Protein AF-A0A917NFP0-F1 (afdb_monomer)

Structure (mmCIF, N/CA/C/O backbone):
data_AF-A0A917NFP0-F1
#
_entry.id   AF-A0A917NFP0-F1
#
loop_
_atom_site.group_PDB
_atom_site.id
_atom_site.type_symbol
_atom_site.label_atom_id
_atom_site.label_alt_id
_atom_site.label_comp_id
_atom_site.label_asym_id
_atom_site.label_entity_id
_atom_site.label_seq_id
_atom_site.pdbx_PDB_ins_code
_atom_site.Cartn_x
_atom_site.Cartn_y
_atom_site.Cartn_z
_atom_site.occupancy
_atom_site.B_iso_or_equiv
_atom_site.auth_seq_id
_atom_site.auth_comp_id
_atom_site.auth_asym_id
_atom_site.auth_atom_id
_atom_site.pdbx_PDB_model_num
ATOM 1 N N . MET A 1 1 ? -34.043 -13.177 21.323 1.00 38.38 1 MET A N 1
ATOM 2 C CA . MET A 1 1 ? -32.629 -13.498 21.046 1.00 38.38 1 MET A CA 1
ATOM 3 C C . MET A 1 1 ? -32.520 -13.755 19.556 1.00 38.38 1 MET A C 1
ATOM 5 O O . MET A 1 1 ? -32.873 -14.834 19.113 1.00 38.38 1 MET A O 1
ATOM 9 N N . GLY A 1 2 ? -32.194 -12.721 18.782 1.00 35.72 2 GLY A N 1
ATOM 10 C CA . GLY A 1 2 ? -31.911 -12.864 17.357 1.00 35.72 2 GLY A CA 1
ATOM 11 C C . GLY A 1 2 ? -30.404 -12.936 17.205 1.00 35.72 2 GLY A C 1
ATOM 12 O O . GLY A 1 2 ? -29.723 -11.944 17.460 1.00 35.72 2 GLY A O 1
ATOM 13 N N . GLU A 1 3 ? -29.888 -14.116 16.886 1.00 38.06 3 GLU A N 1
ATOM 14 C CA . GLU A 1 3 ? -28.502 -14.288 16.479 1.00 38.06 3 GLU A CA 1
ATOM 15 C C . GLU A 1 3 ? -28.293 -13.490 15.190 1.00 38.06 3 GLU A C 1
ATOM 17 O O . GLU A 1 3 ? -28.762 -13.871 14.120 1.00 38.06 3 GLU A O 1
ATOM 22 N N . TYR A 1 4 ? -27.605 -12.352 15.287 1.00 43.69 4 TYR A N 1
ATOM 23 C CA . TYR A 1 4 ? -27.038 -11.692 14.119 1.00 43.69 4 TYR A CA 1
ATOM 24 C C . TYR A 1 4 ? -25.833 -12.515 13.675 1.00 43.69 4 TYR A C 1
ATOM 26 O O . TYR A 1 4 ? -24.685 -12.206 13.987 1.00 43.69 4 TYR A O 1
ATOM 34 N N . THR A 1 5 ? -26.101 -13.602 12.962 1.00 43.53 5 THR A N 1
ATOM 35 C CA . THR A 1 5 ? -25.119 -14.253 12.108 1.00 43.53 5 THR A CA 1
ATOM 36 C C . THR A 1 5 ? -24.799 -13.294 10.962 1.00 43.53 5 THR A C 1
ATOM 38 O O . THR A 1 5 ? -25.332 -13.397 9.861 1.00 43.53 5 THR A O 1
ATOM 41 N N . THR A 1 6 ? -23.898 -12.333 11.190 1.00 46.47 6 THR A N 1
ATOM 42 C CA . THR A 1 6 ? -23.227 -11.620 10.095 1.00 46.47 6 THR A CA 1
ATOM 43 C C . THR A 1 6 ? -22.215 -12.558 9.432 1.00 46.47 6 THR A C 1
ATOM 45 O O . THR A 1 6 ? -21.010 -12.343 9.428 1.00 46.47 6 THR A O 1
ATOM 48 N N . GLN A 1 7 ? -22.721 -13.623 8.807 1.00 45.97 7 GLN A N 1
ATOM 49 C CA . GLN A 1 7 ? -22.077 -14.249 7.655 1.00 45.97 7 GLN A CA 1
ATOM 50 C C . GLN A 1 7 ? -22.446 -13.453 6.389 1.00 45.97 7 GLN A C 1
ATOM 52 O O . GLN A 1 7 ? -22.956 -13.996 5.413 1.00 45.97 7 GLN A O 1
ATOM 57 N N . GLN A 1 8 ? -22.213 -12.138 6.388 1.00 44.75 8 GLN A N 1
ATOM 58 C CA . GLN A 1 8 ? -22.511 -11.286 5.237 1.00 44.75 8 GLN A CA 1
ATOM 59 C C . GLN A 1 8 ? -21.255 -10.609 4.703 1.00 44.75 8 GLN A C 1
ATOM 61 O O . GLN A 1 8 ? -20.905 -9.489 5.045 1.00 44.75 8 GLN A O 1
ATOM 66 N N . GLY A 1 9 ? -20.648 -11.304 3.743 1.00 46.56 9 GLY A N 1
ATOM 67 C CA . GLY A 1 9 ? -20.157 -10.636 2.548 1.00 46.56 9 GLY A CA 1
ATOM 68 C C . GLY A 1 9 ? -18.761 -10.043 2.650 1.00 46.56 9 GLY A C 1
ATOM 69 O O . GLY A 1 9 ? -18.567 -8.833 2.636 1.00 46.56 9 GLY A O 1
ATOM 70 N N . ILE A 1 10 ? -17.778 -10.923 2.485 1.00 49.94 10 ILE A N 1
ATOM 71 C CA . ILE A 1 10 ? -16.386 -10.659 2.065 1.00 49.94 10 ILE A CA 1
ATOM 72 C C . ILE A 1 10 ? -16.311 -9.813 0.754 1.00 49.94 10 ILE A C 1
ATOM 74 O O . ILE A 1 10 ? -15.237 -9.408 0.319 1.00 49.94 10 ILE A O 1
ATOM 78 N N . TRP A 1 11 ? -17.453 -9.529 0.119 1.00 50.62 11 TRP A N 1
ATOM 79 C CA . TRP A 1 11 ? -17.630 -9.048 -1.251 1.00 50.62 11 TRP A CA 1
ATOM 80 C C . TRP A 1 11 ? -18.567 -7.834 -1.358 1.00 50.62 11 TRP A C 1
ATOM 82 O O . TRP A 1 11 ? -19.303 -7.683 -2.329 1.00 50.62 11 TRP A O 1
ATOM 92 N N . ASN A 1 12 ? -18.544 -6.914 -0.393 1.00 58.88 12 ASN A N 1
A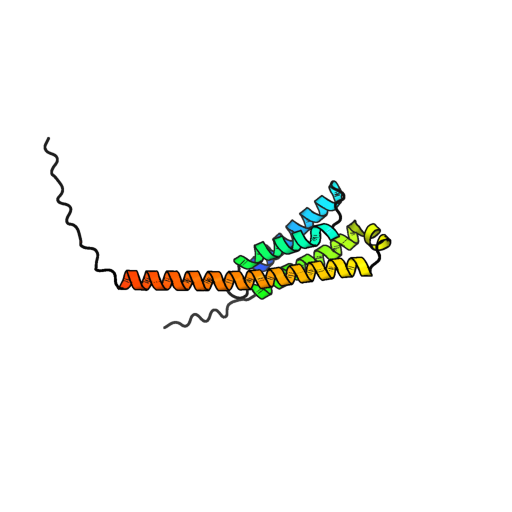TOM 93 C CA . ASN A 1 12 ? -19.133 -5.598 -0.642 1.00 58.88 12 ASN A CA 1
ATOM 94 C C . ASN A 1 12 ? -18.274 -4.877 -1.693 1.00 58.88 12 ASN A C 1
ATOM 96 O O . ASN A 1 12 ? -17.195 -4.368 -1.387 1.00 58.88 12 ASN A O 1
ATOM 100 N N . GLY A 1 13 ? -18.743 -4.846 -2.948 1.00 61.78 13 GLY A N 1
ATOM 101 C CA . GLY A 1 13 ? -18.018 -4.288 -4.100 1.00 61.78 13 GLY A CA 1
ATOM 102 C C . GLY A 1 13 ? -17.549 -2.841 -3.909 1.00 61.78 13 GLY A C 1
ATOM 103 O O . GLY A 1 13 ? -16.626 -2.389 -4.579 1.00 61.78 13 GLY A O 1
ATOM 104 N N . TRP A 1 14 ? -18.122 -2.121 -2.945 1.00 69.75 14 TRP A N 1
ATOM 105 C CA . TRP A 1 14 ? -17.668 -0.794 -2.545 1.00 69.75 14 TRP A CA 1
ATOM 106 C C . TRP A 1 14 ? -16.242 -0.771 -1.965 1.00 69.75 14 TRP A C 1
ATOM 108 O O . TRP A 1 14 ? -15.482 0.147 -2.266 1.00 69.75 14 TRP A O 1
ATOM 118 N N . TYR A 1 15 ? -15.828 -1.798 -1.214 1.00 71.69 15 TYR A N 1
ATOM 119 C CA . TYR A 1 15 ? -14.461 -1.882 -0.683 1.00 71.69 15 TYR A CA 1
ATOM 120 C C . TYR A 1 15 ? -13.437 -2.150 -1.779 1.00 71.69 15 TYR A C 1
ATOM 122 O O . TYR A 1 15 ? -12.391 -1.510 -1.807 1.00 71.69 15 TYR A O 1
ATOM 130 N N . TRP A 1 16 ? -13.760 -3.049 -2.708 1.00 72.62 16 TRP A N 1
ATOM 131 C CA . TRP A 1 16 ? -12.923 -3.320 -3.874 1.00 72.62 16 TRP A CA 1
ATOM 132 C C . TRP A 1 16 ? -12.816 -2.102 -4.785 1.00 72.62 16 TRP A C 1
ATOM 134 O O . TRP A 1 16 ? -11.732 -1.810 -5.272 1.00 72.62 16 TRP A O 1
ATOM 144 N N . ARG A 1 17 ? -13.900 -1.331 -4.938 1.00 80.25 17 ARG A N 1
ATOM 145 C CA . ARG A 1 17 ? -13.871 -0.034 -5.627 1.00 80.25 17 ARG A CA 1
ATOM 146 C C . ARG A 1 17 ? -12.951 0.960 -4.928 1.00 80.25 17 ARG A C 1
ATOM 148 O O . ARG A 1 17 ? -12.147 1.590 -5.599 1.00 80.25 17 ARG A O 1
ATOM 155 N N . PHE A 1 18 ? -13.030 1.089 -3.602 1.00 79.75 18 PHE A N 1
ATOM 156 C CA . PHE A 1 18 ? -12.135 1.976 -2.854 1.00 79.75 18 PHE A CA 1
ATOM 157 C C . PHE A 1 18 ? -10.670 1.544 -2.969 1.00 79.75 18 PHE A C 1
ATOM 159 O O . PHE A 1 18 ? -9.811 2.377 -3.229 1.00 79.75 18 PHE A O 1
ATOM 166 N N . LEU A 1 19 ? -10.387 0.250 -2.812 1.00 81.00 19 LEU A N 1
ATOM 167 C CA . LEU A 1 19 ? -9.039 -0.300 -2.930 1.00 81.00 19 LEU A CA 1
ATOM 168 C C . LEU A 1 19 ? -8.491 -0.120 -4.350 1.00 81.00 19 LEU A C 1
ATOM 170 O O . LEU A 1 19 ? -7.363 0.333 -4.506 1.00 81.00 19 LEU A O 1
ATOM 174 N N . ALA A 1 20 ? -9.304 -0.384 -5.374 1.00 82.94 20 ALA A N 1
ATOM 175 C CA . ALA A 1 20 ? -8.941 -0.146 -6.766 1.00 82.94 20 ALA A CA 1
ATOM 176 C C . ALA A 1 20 ? -8.681 1.341 -7.041 1.00 82.94 20 ALA A C 1
ATOM 178 O O . ALA A 1 20 ? -7.682 1.666 -7.668 1.00 82.94 20 ALA A O 1
ATOM 179 N N . LEU A 1 21 ? -9.526 2.248 -6.536 1.00 86.31 21 LEU A N 1
ATOM 180 C CA . LEU A 1 21 ? -9.320 3.695 -6.661 1.00 86.31 21 LEU A CA 1
ATOM 181 C C . LEU A 1 21 ? -8.052 4.159 -5.946 1.00 86.31 21 LEU A C 1
ATOM 183 O O . LEU A 1 21 ? -7.347 5.015 -6.465 1.00 86.31 21 LEU A O 1
ATOM 187 N N . LEU A 1 22 ? -7.755 3.600 -4.773 1.00 83.62 22 LEU A N 1
ATOM 188 C CA . LEU A 1 22 ? -6.546 3.911 -4.021 1.00 83.62 22 LEU A CA 1
ATOM 189 C C . LEU A 1 22 ? -5.297 3.462 -4.790 1.00 83.62 22 LEU A C 1
ATOM 191 O O . LEU A 1 22 ? -4.394 4.265 -4.995 1.00 83.62 22 LEU A O 1
ATOM 195 N N . VAL A 1 23 ? -5.270 2.206 -5.246 1.00 84.69 23 VAL A N 1
ATOM 196 C CA . VAL A 1 23 ? -4.170 1.662 -6.056 1.00 84.69 23 VAL A CA 1
ATOM 197 C C . VAL A 1 23 ? -4.008 2.474 -7.340 1.00 84.69 23 VAL A C 1
ATOM 199 O O . VAL A 1 23 ? -2.896 2.869 -7.672 1.00 84.69 23 VAL A O 1
ATOM 202 N N . LEU A 1 24 ? -5.111 2.803 -8.019 1.00 87.50 24 LEU A N 1
ATOM 203 C CA . LEU A 1 24 ? -5.096 3.632 -9.221 1.00 87.50 24 LEU A CA 1
ATOM 204 C C . LEU A 1 24 ? -4.550 5.036 -8.937 1.00 87.50 24 LEU A C 1
ATOM 206 O O . LEU A 1 24 ? -3.713 5.520 -9.687 1.00 87.50 24 LEU A O 1
ATOM 210 N N . ALA A 1 25 ? -4.985 5.687 -7.858 1.00 85.81 25 ALA A N 1
ATOM 211 C CA . ALA A 1 25 ? -4.519 7.023 -7.497 1.00 85.81 25 ALA A CA 1
ATOM 212 C C . ALA A 1 25 ? -3.014 7.039 -7.200 1.00 85.81 25 ALA A C 1
ATOM 214 O O . ALA A 1 25 ? -2.304 7.927 -7.672 1.00 85.81 25 ALA A O 1
ATOM 215 N N . VAL A 1 26 ? -2.517 6.043 -6.461 1.00 85.75 26 VAL A N 1
ATOM 216 C CA . VAL A 1 26 ? -1.082 5.903 -6.181 1.00 85.75 26 VAL A CA 1
ATOM 217 C C . VAL A 1 26 ? -0.308 5.616 -7.469 1.00 85.75 26 VAL A C 1
ATOM 219 O O . VAL A 1 26 ? 0.713 6.253 -7.709 1.00 85.75 26 VAL A O 1
ATOM 222 N N . ALA A 1 27 ? -0.817 4.742 -8.339 1.00 85.81 27 ALA A N 1
ATOM 223 C CA . ALA A 1 27 ? -0.197 4.438 -9.627 1.00 85.81 27 ALA A CA 1
ATOM 224 C C . ALA A 1 27 ? -0.130 5.662 -10.553 1.00 85.81 27 ALA A C 1
ATOM 226 O O . ALA A 1 27 ? 0.893 5.899 -11.194 1.00 85.81 27 ALA A O 1
ATOM 227 N N . VAL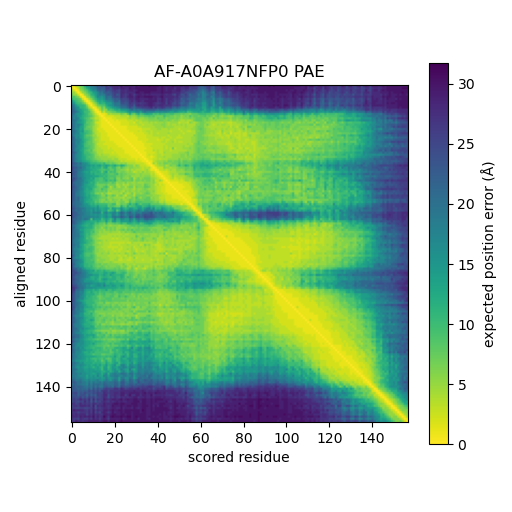 A 1 28 ? -1.190 6.476 -10.598 1.00 86.94 28 VAL A N 1
ATOM 228 C CA . VAL A 1 28 ? -1.208 7.741 -11.348 1.00 86.94 28 VAL A CA 1
ATOM 229 C C . VAL A 1 28 ? -0.178 8.712 -10.778 1.00 86.94 28 VAL A C 1
ATOM 231 O O . VAL A 1 28 ? 0.585 9.296 -11.542 1.00 86.94 28 VAL A O 1
ATOM 234 N N . LEU A 1 29 ? -0.096 8.853 -9.451 1.00 86.75 29 LEU A N 1
ATOM 235 C CA . LEU A 1 29 ? 0.913 9.700 -8.808 1.00 86.75 29 LEU A CA 1
ATOM 236 C C . LEU A 1 29 ? 2.341 9.237 -9.122 1.00 86.75 29 LEU A C 1
ATOM 238 O O . LEU A 1 29 ? 3.180 10.070 -9.455 1.00 86.75 29 LEU A O 1
ATOM 242 N N . GLN A 1 30 ? 2.612 7.930 -9.067 1.00 84.69 30 GLN A N 1
ATOM 243 C CA . GLN A 1 30 ? 3.917 7.372 -9.434 1.00 84.69 30 GLN A CA 1
ATOM 244 C C . GLN A 1 30 ? 4.237 7.594 -10.911 1.00 84.69 30 GLN A C 1
ATOM 246 O O . GLN A 1 30 ? 5.348 7.995 -11.237 1.00 84.69 30 GLN A O 1
ATOM 251 N N . SER A 1 31 ? 3.257 7.408 -11.795 1.00 83.56 31 SER A N 1
ATOM 252 C CA . SER A 1 31 ? 3.426 7.647 -13.232 1.00 83.56 31 SER A CA 1
ATOM 253 C C . SER A 1 31 ? 3.739 9.117 -13.523 1.00 83.56 31 SER A C 1
ATOM 255 O O . SER A 1 31 ? 4.624 9.416 -14.319 1.00 83.56 31 SER A O 1
ATOM 257 N N . LEU A 1 32 ? 3.053 10.048 -12.851 1.00 86.25 32 LEU A N 1
ATOM 258 C CA . LEU A 1 32 ? 3.335 11.481 -12.959 1.00 86.25 32 LEU A CA 1
ATOM 259 C C . LEU A 1 32 ? 4.725 11.822 -12.409 1.00 86.25 32 LEU A C 1
ATOM 261 O O . LEU A 1 32 ? 5.458 12.579 -13.039 1.00 86.25 32 LEU A O 1
ATOM 265 N N . ALA A 1 33 ? 5.115 11.254 -11.267 1.00 84.31 33 ALA A N 1
ATOM 266 C CA . ALA A 1 33 ? 6.447 11.459 -10.706 1.00 84.31 33 ALA A CA 1
ATOM 267 C C . ALA A 1 33 ? 7.548 10.924 -11.639 1.00 84.31 33 ALA A C 1
ATOM 269 O O . ALA A 1 33 ? 8.537 11.617 -11.874 1.00 84.31 33 ALA A O 1
ATOM 270 N N . ALA A 1 34 ? 7.354 9.746 -12.232 1.00 83.38 34 ALA A N 1
ATOM 271 C CA . ALA A 1 34 ? 8.279 9.185 -13.210 1.00 83.38 34 ALA A CA 1
ATOM 272 C C . ALA A 1 34 ? 8.375 10.066 -14.466 1.00 83.38 34 ALA A C 1
ATOM 274 O O . ALA A 1 34 ? 9.472 10.398 -14.904 1.00 83.38 34 ALA A O 1
ATOM 275 N N . ALA A 1 35 ? 7.238 10.509 -15.009 1.00 82.94 35 ALA A N 1
ATOM 276 C CA . ALA A 1 35 ? 7.199 11.289 -16.244 1.00 82.94 35 ALA A CA 1
ATOM 277 C C . ALA A 1 35 ? 7.734 12.725 -16.090 1.00 82.94 35 ALA A C 1
ATOM 279 O O . ALA A 1 35 ? 8.425 13.218 -16.977 1.00 82.94 35 ALA A O 1
ATOM 280 N N . PHE A 1 36 ? 7.411 13.414 -14.991 1.00 85.69 36 PHE A N 1
ATOM 281 C CA . PHE A 1 36 ? 7.750 14.833 -14.818 1.00 85.69 36 PHE A CA 1
ATOM 282 C C . PHE A 1 36 ? 9.007 15.066 -13.980 1.00 85.69 36 PHE A C 1
ATOM 284 O O . PHE A 1 36 ? 9.734 16.025 -14.228 1.00 85.69 36 PHE A O 1
ATOM 291 N N . LEU A 1 37 ? 9.277 14.212 -12.990 1.00 81.25 37 LEU A N 1
ATOM 292 C CA . LEU A 1 37 ? 10.408 14.375 -12.070 1.00 81.25 37 LEU A CA 1
ATOM 293 C C . LEU A 1 37 ? 11.554 13.401 -12.366 1.00 81.25 37 LEU A C 1
ATOM 295 O O . LEU A 1 37 ? 12.576 13.477 -11.690 1.00 81.25 37 LEU A O 1
ATOM 299 N N . HIS A 1 38 ? 11.396 12.506 -13.354 1.00 78.62 38 HIS A N 1
ATOM 300 C CA . HIS A 1 38 ? 12.348 11.429 -13.660 1.00 78.62 38 HIS A CA 1
ATOM 301 C C . HIS A 1 38 ? 12.718 10.621 -12.408 1.00 78.62 38 HIS A C 1
ATOM 303 O O . HIS A 1 38 ? 13.855 10.179 -12.236 1.00 78.62 38 HIS A O 1
ATOM 309 N N . TYR A 1 39 ? 11.756 10.486 -11.490 1.00 75.62 39 TYR A N 1
ATOM 310 C CA . TYR A 1 39 ? 11.972 9.803 -10.228 1.00 75.62 39 TYR A CA 1
ATOM 311 C C . TYR A 1 39 ? 11.847 8.291 -10.447 1.00 75.62 39 TYR A C 1
ATOM 313 O O . TYR A 1 39 ? 10.801 7.862 -10.945 1.00 75.62 39 TYR A O 1
ATOM 321 N N . PRO A 1 40 ? 12.860 7.484 -10.080 1.00 77.12 40 PRO A N 1
ATOM 322 C CA . PRO A 1 40 ? 12.810 6.046 -10.290 1.00 77.12 40 PRO A CA 1
ATOM 323 C C . PRO A 1 40 ? 11.666 5.431 -9.482 1.00 77.12 40 PRO A C 1
ATOM 325 O O . PRO A 1 40 ? 11.469 5.695 -8.293 1.00 77.12 40 PRO A O 1
ATOM 328 N N . ILE A 1 41 ? 10.882 4.598 -10.144 1.00 78.19 41 ILE A N 1
ATOM 329 C CA . ILE A 1 41 ? 9.697 3.957 -9.592 1.00 78.19 41 ILE A CA 1
ATOM 330 C C . ILE A 1 41 ? 10.099 2.969 -8.498 1.00 78.19 41 ILE A C 1
ATOM 332 O O . ILE A 1 41 ? 9.448 2.933 -7.445 1.00 78.19 41 ILE A O 1
ATOM 336 N N . THR A 1 42 ? 11.221 2.269 -8.680 1.00 73.38 42 THR A N 1
ATOM 337 C CA . THR A 1 42 ? 11.773 1.295 -7.727 1.00 73.38 42 THR A CA 1
ATOM 338 C C . THR A 1 42 ? 12.024 1.903 -6.342 1.00 73.38 42 THR A C 1
ATOM 340 O O . THR A 1 42 ? 11.755 1.268 -5.323 1.00 73.38 42 THR A O 1
ATOM 343 N N . THR A 1 43 ? 12.462 3.166 -6.260 1.00 74.56 43 THR A N 1
ATOM 344 C CA . THR A 1 43 ? 12.730 3.838 -4.972 1.00 74.56 43 THR A CA 1
ATOM 345 C C . THR A 1 43 ? 11.458 4.356 -4.298 1.00 74.56 43 THR A C 1
ATOM 347 O O . THR A 1 43 ? 11.393 4.434 -3.071 1.00 74.56 43 THR A O 1
ATOM 350 N N . SER A 1 44 ? 10.412 4.660 -5.073 1.00 77.19 44 SER A N 1
ATOM 351 C CA . SER A 1 44 ? 9.101 5.091 -4.557 1.00 77.19 44 SER A CA 1
ATOM 352 C C . SER A 1 44 ? 8.230 3.930 -4.046 1.00 77.19 44 SER A C 1
ATOM 354 O O . SER A 1 44 ? 7.237 4.144 -3.343 1.00 77.19 44 SER A O 1
ATOM 356 N N . LEU A 1 45 ? 8.613 2.693 -4.375 1.00 75.44 45 LEU A N 1
ATOM 357 C CA . LEU A 1 45 ? 7.863 1.463 -4.120 1.00 75.44 45 LEU A CA 1
ATOM 358 C C . LEU A 1 45 ? 7.547 1.214 -2.635 1.00 75.44 45 LEU A C 1
ATOM 360 O O . LEU A 1 45 ? 6.378 0.970 -2.323 1.00 75.44 45 LEU A O 1
ATOM 364 N N . PRO A 1 46 ? 8.497 1.354 -1.689 1.00 74.75 46 PRO A N 1
ATOM 365 C CA . PRO A 1 46 ? 8.208 1.156 -0.269 1.00 74.75 46 PRO A CA 1
ATOM 366 C C . PRO A 1 46 ? 7.193 2.173 0.267 1.00 74.75 46 PRO A C 1
ATOM 368 O O . PRO A 1 46 ? 6.321 1.827 1.067 1.00 74.75 46 PRO A O 1
ATOM 371 N N . LEU A 1 47 ? 7.271 3.423 -0.204 1.00 77.75 47 LEU A N 1
ATOM 372 C CA . LEU A 1 47 ? 6.363 4.493 0.203 1.00 77.75 47 LEU A CA 1
ATOM 373 C C . LEU A 1 47 ? 4.939 4.218 -0.295 1.00 77.75 47 LEU A C 1
ATOM 375 O O . LEU A 1 47 ? 3.984 4.317 0.475 1.00 77.75 47 LEU A O 1
ATOM 379 N N . ALA A 1 48 ? 4.796 3.815 -1.559 1.00 75.62 48 ALA A N 1
ATOM 380 C CA . ALA A 1 48 ? 3.511 3.460 -2.150 1.00 75.62 48 ALA A CA 1
ATOM 381 C C . ALA A 1 48 ? 2.838 2.290 -1.412 1.00 75.62 48 ALA A C 1
ATOM 383 O O . ALA A 1 48 ? 1.657 2.369 -1.060 1.00 75.62 48 ALA A O 1
ATOM 384 N N . LEU A 1 49 ? 3.599 1.234 -1.101 1.00 76.31 49 LEU A N 1
ATOM 385 C CA . LEU A 1 49 ? 3.103 0.091 -0.330 1.00 76.31 49 LEU A CA 1
ATOM 386 C C . LEU A 1 49 ? 2.668 0.496 1.085 1.00 76.31 49 LEU A C 1
ATOM 388 O O . LEU A 1 49 ? 1.630 0.036 1.564 1.00 76.31 49 LEU A O 1
ATOM 392 N N . LEU A 1 50 ? 3.412 1.395 1.735 1.00 76.94 50 LEU A N 1
ATOM 393 C CA . LEU A 1 50 ? 3.076 1.902 3.065 1.00 76.94 50 LEU A CA 1
ATOM 394 C C . LEU A 1 50 ? 1.785 2.731 3.052 1.00 76.94 50 LEU A C 1
ATOM 396 O O . LEU A 1 50 ? 0.932 2.539 3.918 1.00 76.94 50 LEU A O 1
ATOM 400 N N . VAL A 1 51 ? 1.601 3.603 2.055 1.00 78.25 51 VAL A N 1
ATOM 401 C CA . VAL A 1 51 ? 0.367 4.391 1.884 1.00 78.25 51 VAL A CA 1
ATOM 402 C C . VAL A 1 51 ? -0.839 3.471 1.690 1.00 78.25 51 VAL A C 1
ATOM 404 O O . VAL A 1 51 ? -1.875 3.663 2.336 1.00 78.25 51 VAL A O 1
ATOM 407 N N . VAL A 1 52 ? -0.702 2.438 0.853 1.00 76.06 52 VAL A N 1
ATOM 408 C CA . VAL A 1 52 ? -1.779 1.471 0.607 1.00 76.06 52 VAL A CA 1
ATOM 409 C C . VAL A 1 52 ? -2.114 0.674 1.864 1.00 76.06 52 VAL A C 1
ATOM 411 O O . VAL A 1 52 ? -3.292 0.576 2.225 1.00 76.06 52 VAL A O 1
ATOM 414 N N . ALA A 1 53 ? -1.105 0.168 2.575 1.00 71.31 53 ALA A N 1
ATOM 415 C CA . ALA A 1 53 ? -1.298 -0.560 3.826 1.00 71.31 53 ALA A CA 1
ATOM 416 C C . ALA A 1 53 ? -1.978 0.311 4.897 1.00 71.31 53 ALA A C 1
ATOM 418 O O . ALA A 1 53 ? -2.946 -0.114 5.528 1.00 71.31 53 ALA A O 1
ATOM 419 N N . TYR A 1 54 ? -1.529 1.558 5.059 1.00 74.50 54 TYR A N 1
ATOM 420 C CA . TYR A 1 54 ? -2.069 2.484 6.052 1.00 74.50 54 TYR A CA 1
ATOM 421 C C . TYR A 1 54 ? -3.532 2.859 5.780 1.00 74.50 54 TYR A C 1
ATOM 423 O O . TYR A 1 54 ? -4.336 2.931 6.706 1.00 74.50 54 TYR A O 1
ATOM 431 N N . MET A 1 55 ? -3.905 3.084 4.518 1.00 71.94 55 MET A N 1
ATOM 432 C CA . MET A 1 55 ? -5.264 3.517 4.165 1.00 71.94 55 MET A CA 1
ATOM 433 C C . MET A 1 55 ? -6.288 2.375 4.166 1.00 71.94 55 MET A C 1
ATOM 435 O O . MET A 1 55 ? -7.477 2.612 4.407 1.00 71.94 55 MET A O 1
ATOM 439 N N . THR A 1 56 ? -5.853 1.138 3.910 1.00 67.69 56 THR A N 1
ATOM 440 C CA . THR A 1 56 ? -6.740 -0.037 3.861 1.00 67.69 56 THR A CA 1
ATOM 441 C C . THR A 1 56 ? -6.969 -0.670 5.233 1.00 67.69 56 THR A C 1
ATOM 443 O O . THR A 1 56 ? -8.091 -1.098 5.524 1.00 67.69 56 THR A O 1
ATOM 446 N N . ALA A 1 57 ? -5.968 -0.658 6.115 1.00 62.47 57 ALA A N 1
ATOM 447 C CA . ALA A 1 57 ? -6.043 -1.327 7.409 1.00 62.47 57 ALA A CA 1
ATOM 448 C C . ALA A 1 57 ? -7.145 -0.816 8.371 1.00 62.47 57 ALA A C 1
ATOM 450 O O . ALA A 1 57 ? -7.865 -1.641 8.931 1.00 62.47 57 ALA A O 1
ATOM 451 N N . PRO A 1 58 ? -7.394 0.489 8.581 1.00 59.53 58 PRO A N 1
ATOM 452 C CA . PRO A 1 58 ? -8.379 0.918 9.580 1.00 59.53 58 PRO A CA 1
ATOM 453 C C . PRO A 1 58 ? -9.847 0.677 9.170 1.00 59.53 58 PRO A C 1
ATOM 455 O O . PRO A 1 58 ? -10.740 0.766 10.014 1.00 59.53 58 PRO A O 1
ATOM 458 N N . ARG A 1 59 ? -10.143 0.365 7.898 1.00 59.25 59 ARG A N 1
ATOM 459 C CA . ARG A 1 59 ? -11.508 0.494 7.346 1.00 59.25 59 ARG A CA 1
ATOM 460 C C . ARG A 1 59 ? -12.389 -0.765 7.367 1.00 59.25 59 ARG A C 1
ATOM 462 O O . ARG A 1 59 ? -13.582 -0.629 7.108 1.00 59.25 59 ARG A O 1
ATOM 469 N N . VAL A 1 60 ? -11.883 -1.966 7.690 1.00 53.91 60 VAL A N 1
ATOM 470 C CA . VAL A 1 60 ? -12.683 -3.213 7.543 1.00 53.91 60 VAL A CA 1
ATOM 471 C C . VAL A 1 60 ? -12.701 -4.087 8.804 1.00 53.91 60 VAL A C 1
ATOM 473 O O . VAL A 1 60 ? -11.749 -4.804 9.082 1.00 53.91 60 VAL A O 1
ATOM 476 N N . LYS A 1 61 ? -13.803 -4.070 9.563 1.00 55.84 61 LYS A N 1
ATOM 477 C CA . LYS A 1 61 ? -13.926 -4.802 10.841 1.00 55.84 61 LYS A CA 1
ATOM 478 C C . LYS A 1 61 ? -13.833 -6.331 10.718 1.00 55.84 61 LYS A C 1
ATOM 480 O O . LYS A 1 61 ? -13.257 -6.954 11.598 1.00 55.84 61 LYS A O 1
ATOM 485 N N . GLU A 1 62 ? -14.331 -6.938 9.639 1.00 53.81 62 GLU A N 1
ATOM 486 C CA . GLU A 1 62 ? -14.488 -8.405 9.594 1.00 53.81 62 GLU A CA 1
ATOM 487 C C . GLU A 1 62 ? -13.311 -9.167 8.954 1.00 53.81 62 GLU A C 1
ATOM 489 O O . GLU A 1 62 ? -13.090 -10.322 9.304 1.00 53.81 62 GLU A O 1
ATOM 494 N N . ARG A 1 63 ? -12.503 -8.550 8.068 1.00 61.16 63 ARG A N 1
ATOM 495 C CA . ARG A 1 63 ? -11.320 -9.188 7.425 1.00 61.16 63 ARG A CA 1
ATOM 496 C C . ARG A 1 63 ? -10.187 -8.214 7.074 1.00 61.16 63 ARG A C 1
ATOM 498 O O . ARG A 1 63 ? -9.600 -8.263 5.993 1.00 61.16 63 ARG A O 1
ATOM 505 N N . ARG A 1 64 ? -9.861 -7.334 8.018 1.00 67.94 64 ARG A N 1
ATOM 506 C CA . ARG A 1 64 ? -8.777 -6.337 7.949 1.00 67.94 64 ARG A CA 1
ATOM 507 C C . ARG A 1 64 ? -7.483 -6.839 7.303 1.00 67.94 64 ARG A C 1
ATOM 509 O O . ARG A 1 64 ? -6.965 -6.191 6.400 1.00 67.94 64 ARG A O 1
ATOM 516 N N . LEU A 1 65 ? -6.984 -8.002 7.731 1.00 68.75 65 LEU A N 1
ATOM 517 C CA . LEU A 1 65 ? -5.707 -8.542 7.255 1.00 68.75 65 LEU A CA 1
ATOM 518 C C . LEU A 1 65 ? -5.757 -8.916 5.773 1.00 68.75 65 LEU A C 1
ATOM 520 O O . LEU A 1 65 ? -4.925 -8.449 5.008 1.00 68.75 65 LEU A O 1
ATOM 524 N N . ALA A 1 66 ? -6.740 -9.722 5.365 1.00 72.50 66 ALA A N 1
ATOM 525 C CA . ALA A 1 66 ? -6.825 -10.229 3.998 1.00 72.50 66 ALA A CA 1
ATOM 526 C C . ALA A 1 66 ? -6.952 -9.091 2.975 1.00 72.50 66 ALA A C 1
ATOM 528 O O . ALA A 1 66 ? -6.295 -9.125 1.942 1.00 72.50 66 ALA A O 1
ATOM 529 N N . ASN A 1 67 ? -7.723 -8.049 3.296 1.00 75.25 67 ASN A N 1
ATOM 530 C CA . ASN A 1 67 ? -7.901 -6.901 2.406 1.00 75.25 67 ASN A CA 1
ATOM 531 C C . ASN A 1 67 ? -6.661 -6.003 2.354 1.00 75.25 67 ASN A C 1
ATOM 533 O O . ASN A 1 67 ? -6.309 -5.512 1.285 1.00 75.25 67 ASN A O 1
ATOM 537 N N . THR A 1 68 ? -5.981 -5.809 3.489 1.00 74.31 68 THR A N 1
ATOM 538 C CA . THR A 1 68 ? -4.725 -5.043 3.532 1.00 74.31 68 THR A CA 1
ATOM 539 C C . THR A 1 68 ? -3.635 -5.775 2.749 1.00 74.31 68 THR A C 1
ATOM 541 O O . THR A 1 68 ? -2.961 -5.168 1.926 1.00 74.31 68 THR A O 1
ATOM 544 N N . LEU A 1 69 ? -3.517 -7.096 2.931 1.00 81.12 69 LEU A N 1
ATOM 545 C CA . LEU A 1 69 ? -2.597 -7.939 2.165 1.00 81.12 69 LEU A CA 1
ATOM 546 C C . LEU A 1 69 ? -2.926 -7.920 0.670 1.00 81.12 69 LEU A C 1
ATOM 548 O O . LEU A 1 69 ? -2.030 -7.706 -0.138 1.00 81.12 69 LEU A O 1
ATOM 552 N N . ALA A 1 70 ? -4.199 -8.077 0.298 1.00 82.31 70 ALA A N 1
ATOM 553 C CA . ALA A 1 70 ? -4.626 -7.991 -1.096 1.00 82.31 70 ALA A CA 1
ATOM 554 C C . ALA A 1 70 ? -4.293 -6.623 -1.710 1.00 82.31 70 ALA A C 1
ATOM 556 O O . ALA A 1 70 ? -3.838 -6.567 -2.847 1.00 82.31 70 ALA A O 1
ATOM 557 N N . GLY A 1 71 ? -4.456 -5.532 -0.954 1.00 81.75 71 GLY A N 1
ATOM 558 C CA . GLY A 1 71 ? -4.061 -4.188 -1.378 1.00 81.75 71 GLY A CA 1
ATOM 559 C C . GLY A 1 71 ? -2.557 -4.047 -1.594 1.00 81.75 71 GLY A C 1
ATOM 560 O O . GLY A 1 71 ? -2.141 -3.546 -2.634 1.00 81.75 71 GLY A O 1
ATOM 561 N N . VAL A 1 72 ? -1.745 -4.530 -0.650 1.00 84.25 72 VAL A N 1
ATOM 562 C CA . VAL A 1 72 ? -0.276 -4.524 -0.752 1.00 84.25 72 VAL A CA 1
ATOM 563 C C . VAL A 1 72 ? 0.188 -5.329 -1.966 1.00 84.25 72 VAL A C 1
ATOM 565 O O . VAL A 1 72 ? 0.983 -4.830 -2.755 1.00 84.25 72 VAL A O 1
ATOM 568 N N . VAL A 1 73 ? -0.350 -6.535 -2.165 1.00 86.94 73 VAL A N 1
ATOM 569 C CA . VAL A 1 73 ? -0.011 -7.388 -3.315 1.00 86.94 73 VAL A CA 1
ATOM 570 C C . VAL A 1 73 ? -0.462 -6.751 -4.631 1.00 86.94 73 VAL A C 1
ATOM 572 O O . VAL A 1 73 ? 0.313 -6.709 -5.581 1.00 86.94 73 VAL A O 1
ATOM 575 N N . ALA A 1 74 ? -1.680 -6.210 -4.699 1.00 86.56 74 ALA A N 1
ATOM 576 C CA . ALA A 1 74 ? -2.175 -5.541 -5.901 1.00 86.56 74 ALA A CA 1
ATOM 577 C C . ALA A 1 74 ? -1.316 -4.324 -6.266 1.00 86.56 74 ALA A C 1
ATOM 579 O O . ALA A 1 74 ? -0.934 -4.166 -7.424 1.00 86.56 74 ALA A O 1
ATOM 580 N N . MET A 1 75 ? -0.966 -3.496 -5.278 1.00 86.69 75 MET A N 1
ATOM 581 C CA . MET A 1 75 ? -0.088 -2.349 -5.489 1.00 86.69 75 MET A CA 1
ATOM 582 C C . MET A 1 75 ? 1.302 -2.788 -5.948 1.00 86.69 75 MET A C 1
ATOM 584 O O . MET A 1 75 ? 1.843 -2.195 -6.871 1.00 86.69 75 MET A O 1
ATOM 588 N N . PHE A 1 76 ? 1.860 -3.846 -5.355 1.00 86.94 76 PHE A N 1
ATOM 589 C CA . PHE A 1 76 ? 3.144 -4.406 -5.773 1.00 86.94 76 PHE A CA 1
ATOM 590 C C . PHE A 1 76 ? 3.133 -4.831 -7.248 1.00 86.94 76 PHE A C 1
ATOM 592 O O . PHE A 1 76 ? 4.026 -4.448 -7.996 1.00 86.94 76 PHE A O 1
ATOM 599 N N . LEU A 1 77 ? 2.094 -5.544 -7.695 1.00 89.69 77 LEU A N 1
ATOM 600 C CA . LEU A 1 77 ? 1.960 -5.964 -9.095 1.00 89.69 77 LEU A CA 1
ATOM 601 C C . LEU A 1 77 ? 1.835 -4.779 -10.059 1.00 89.69 77 LEU A C 1
ATOM 603 O O . LEU A 1 77 ? 2.461 -4.777 -11.117 1.00 89.69 77 LEU A O 1
ATOM 607 N N . VAL A 1 78 ? 1.048 -3.763 -9.695 1.00 87.38 78 VAL A N 1
ATOM 608 C CA . VAL A 1 78 ? 0.950 -2.528 -10.486 1.00 87.38 78 VAL A CA 1
ATOM 609 C C . VAL A 1 78 ? 2.302 -1.833 -10.558 1.00 87.38 78 VAL A C 1
ATOM 611 O O . VAL A 1 78 ? 2.679 -1.329 -11.610 1.00 87.38 78 VAL A O 1
ATOM 614 N N . ASN A 1 79 ? 3.059 -1.843 -9.467 1.00 85.06 79 ASN A N 1
ATOM 615 C CA . ASN A 1 79 ? 4.342 -1.173 -9.428 1.00 85.06 79 ASN A CA 1
ATOM 616 C C . ASN A 1 79 ? 5.412 -1.901 -10.255 1.00 85.06 79 ASN A C 1
ATOM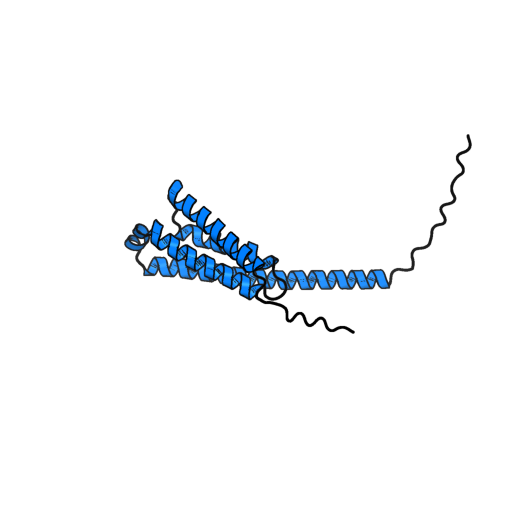 618 O O . ASN A 1 79 ? 6.150 -1.246 -10.979 1.00 85.06 79 ASN A O 1
ATOM 622 N N . LEU A 1 80 ? 5.415 -3.240 -10.266 1.00 86.88 80 LEU A N 1
ATOM 623 C CA . LEU A 1 80 ? 6.235 -4.023 -11.202 1.00 86.88 80 LEU A CA 1
ATOM 624 C C . LEU A 1 80 ? 5.907 -3.699 -12.667 1.00 86.88 80 LEU A C 1
ATOM 626 O O . LEU A 1 80 ? 6.804 -3.609 -13.504 1.00 86.88 80 LEU A O 1
ATOM 630 N N . LEU A 1 81 ? 4.621 -3.514 -12.987 1.00 87.81 81 LEU A N 1
ATOM 631 C CA . LEU A 1 81 ? 4.199 -3.112 -14.330 1.00 87.81 81 LEU A CA 1
ATOM 632 C C . LEU A 1 81 ? 4.739 -1.720 -14.683 1.00 87.81 81 LEU A C 1
ATOM 634 O O . LEU A 1 81 ? 5.249 -1.520 -15.782 1.00 87.81 81 LEU A O 1
ATOM 638 N N . LEU A 1 82 ? 4.634 -0.762 -13.760 1.00 85.06 82 LEU A N 1
ATOM 639 C CA . LEU A 1 82 ? 5.140 0.593 -13.963 1.00 85.06 82 LEU A CA 1
ATOM 640 C C . LEU A 1 82 ? 6.665 0.612 -14.106 1.00 85.06 82 LEU A C 1
ATOM 642 O O . LEU A 1 82 ? 7.179 1.245 -15.024 1.00 85.06 82 LEU A O 1
ATOM 646 N N . GLU A 1 83 ? 7.382 -0.121 -13.261 1.00 84.50 83 GLU A N 1
ATOM 647 C CA . GLU A 1 83 ? 8.836 -0.259 -13.334 1.00 84.50 83 GLU A CA 1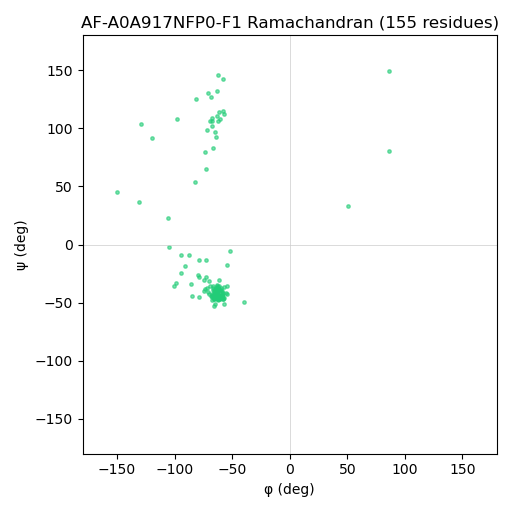
ATOM 648 C C . GLU A 1 83 ? 9.280 -0.836 -14.685 1.00 84.50 83 GLU A C 1
ATOM 650 O O . GLU A 1 83 ? 10.202 -0.320 -15.316 1.00 84.50 83 GLU A O 1
ATOM 655 N N . TRP A 1 84 ? 8.568 -1.840 -15.203 1.00 84.25 84 TRP A N 1
ATOM 656 C CA . TRP A 1 84 ? 8.836 -2.386 -16.533 1.00 84.25 84 TRP A CA 1
ATOM 657 C C . TRP A 1 84 ? 8.658 -1.357 -17.662 1.00 84.25 84 TRP A C 1
ATOM 659 O O . TRP A 1 84 ? 9.385 -1.398 -18.660 1.00 84.25 84 TRP A O 1
ATOM 669 N N . VAL A 1 85 ? 7.687 -0.449 -17.526 1.00 84.75 85 VAL A N 1
ATOM 670 C CA . VAL A 1 85 ? 7.373 0.575 -18.535 1.00 84.75 85 VAL A CA 1
ATOM 671 C C . VAL A 1 85 ? 8.348 1.752 -18.473 1.00 84.75 85 VAL A C 1
ATOM 673 O O . VAL A 1 85 ? 8.818 2.195 -19.520 1.00 84.75 85 VAL A O 1
ATOM 676 N N . PHE A 1 86 ? 8.660 2.251 -17.275 1.00 82.69 86 PHE A N 1
ATOM 677 C CA . PHE A 1 86 ? 9.409 3.498 -17.090 1.00 82.69 86 PHE A CA 1
ATOM 678 C C . PHE A 1 86 ? 10.895 3.289 -16.765 1.00 82.69 86 PHE A C 1
ATOM 680 O O . PHE A 1 86 ? 11.728 4.036 -17.268 1.00 82.69 86 PHE A O 1
ATOM 687 N N . ASP A 1 87 ? 11.252 2.247 -16.011 1.00 80.69 87 ASP A N 1
ATOM 688 C CA . ASP A 1 87 ? 12.618 2.010 -15.508 1.00 80.69 87 ASP A CA 1
ATOM 689 C C . ASP A 1 87 ? 13.347 0.875 -16.239 1.00 80.69 87 ASP A C 1
ATOM 691 O O . ASP A 1 87 ? 14.338 0.316 -15.765 1.00 80.69 87 ASP A O 1
ATOM 695 N N . ARG A 1 88 ? 12.918 0.561 -17.464 1.00 78.94 88 ARG A N 1
ATOM 696 C CA . ARG A 1 88 ? 13.516 -0.501 -18.288 1.00 78.94 88 ARG A CA 1
ATOM 697 C C . ARG A 1 88 ? 15.028 -0.330 -18.484 1.00 78.94 88 ARG A C 1
ATOM 699 O O . ARG A 1 88 ? 15.766 -1.311 -18.510 1.00 78.94 88 ARG A O 1
ATOM 706 N N . ALA A 1 89 ? 15.490 0.915 -18.601 1.00 75.94 89 ALA A N 1
ATOM 707 C CA . ALA A 1 89 ? 16.909 1.246 -18.718 1.00 75.94 89 ALA A CA 1
ATOM 708 C C . ALA A 1 89 ? 17.690 0.974 -17.419 1.00 75.94 89 ALA A C 1
ATOM 710 O O . ALA A 1 89 ? 18.835 0.527 -17.480 1.00 75.94 89 ALA A O 1
ATOM 711 N N . LEU A 1 90 ? 17.070 1.199 -16.257 1.00 70.75 90 LEU A N 1
ATOM 712 C CA . LEU A 1 90 ? 17.647 0.892 -14.947 1.00 70.75 90 LEU A CA 1
ATOM 713 C C . LEU A 1 90 ? 17.762 -0.629 -14.755 1.00 70.75 90 LEU A C 1
ATOM 715 O O . LEU A 1 90 ? 18.825 -1.131 -14.402 1.00 70.75 90 LEU A O 1
ATOM 719 N N . LEU A 1 91 ? 16.704 -1.362 -15.120 1.00 74.19 91 LEU A N 1
ATOM 720 C CA . LEU A 1 91 ? 16.638 -2.829 -15.135 1.00 74.19 91 LEU A CA 1
ATOM 721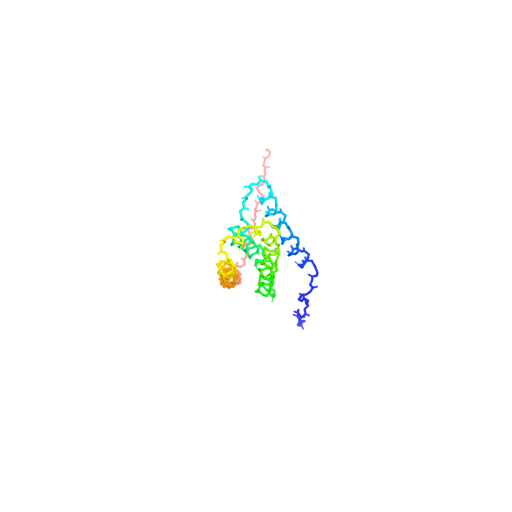 C C . LEU A 1 91 ? 17.765 -3.470 -15.956 1.00 74.19 91 LEU A C 1
ATOM 723 O O . LEU A 1 91 ? 18.375 -4.452 -15.533 1.00 74.19 91 LEU A O 1
ATOM 727 N N . LEU A 1 92 ? 18.061 -2.898 -17.126 1.00 81.25 92 LEU A N 1
ATOM 728 C CA . LEU A 1 92 ? 19.150 -3.350 -17.995 1.00 81.25 92 LEU A CA 1
ATOM 729 C C . LEU A 1 92 ? 20.540 -3.002 -17.444 1.00 81.25 92 LEU A C 1
ATOM 731 O O . LEU A 1 92 ? 21.501 -3.705 -17.749 1.00 81.25 92 LEU A O 1
ATOM 735 N N . LYS A 1 93 ? 20.655 -1.930 -16.653 1.00 82.69 93 LYS A N 1
ATOM 736 C CA . LYS A 1 93 ? 21.925 -1.435 -16.108 1.00 82.69 93 LYS A CA 1
ATOM 737 C C . LYS A 1 93 ? 22.334 -2.142 -14.816 1.00 82.69 93 LYS A C 1
ATOM 739 O O . LYS A 1 93 ? 23.503 -2.479 -14.666 1.00 82.69 93 LYS A O 1
ATOM 744 N N . GLU A 1 94 ? 21.402 -2.341 -13.887 1.00 80.12 94 GLU A N 1
ATOM 745 C CA . GLU A 1 94 ? 21.677 -2.950 -12.574 1.00 80.12 94 GLU A CA 1
ATOM 746 C C . GLU A 1 94 ? 21.505 -4.474 -12.574 1.00 80.12 94 GLU A C 1
ATOM 748 O O . GLU A 1 94 ? 22.067 -5.172 -11.731 1.00 80.12 94 GLU A O 1
ATOM 753 N N . GLY A 1 95 ? 20.788 -5.007 -13.565 1.00 83.12 95 GLY A N 1
ATOM 754 C CA . GLY A 1 95 ? 20.531 -6.431 -13.705 1.00 83.12 95 GLY A CA 1
ATOM 755 C C . GLY A 1 95 ? 19.303 -6.892 -12.920 1.00 83.12 95 GLY A C 1
ATOM 756 O O . GLY A 1 95 ? 18.950 -6.375 -11.861 1.00 83.12 95 GLY A O 1
ATOM 757 N N . TRP A 1 96 ? 18.642 -7.920 -13.452 1.00 81.69 96 TRP A N 1
ATOM 758 C CA . TRP A 1 96 ? 17.345 -8.387 -12.955 1.00 81.69 96 TRP A CA 1
ATOM 759 C C . TRP A 1 96 ? 17.375 -8.879 -11.499 1.00 81.69 96 TRP A C 1
ATOM 761 O O . TRP A 1 96 ? 16.377 -8.744 -10.799 1.00 81.69 96 TRP A O 1
ATOM 771 N N . LEU A 1 97 ? 18.504 -9.432 -11.040 1.00 84.75 97 LEU A N 1
ATOM 772 C CA . LEU A 1 97 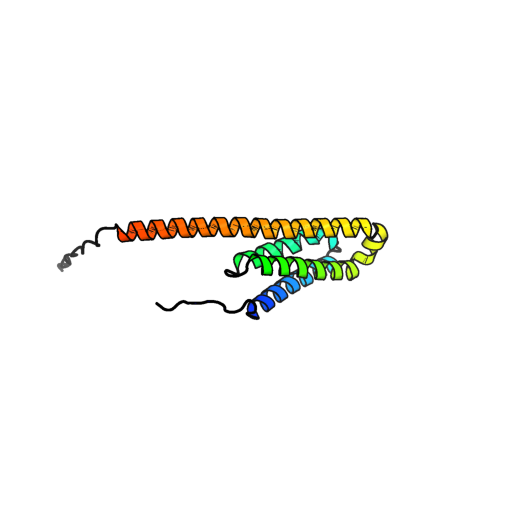? 18.671 -9.951 -9.678 1.00 84.75 97 LEU A CA 1
ATOM 773 C C . LEU A 1 97 ? 18.589 -8.841 -8.628 1.00 84.75 97 LEU A C 1
ATOM 775 O O . LEU A 1 97 ? 17.856 -8.986 -7.656 1.00 84.75 97 LEU A O 1
ATOM 779 N N . VAL A 1 98 ? 19.289 -7.726 -8.853 1.00 82.69 98 VAL A N 1
ATOM 780 C CA . VAL A 1 98 ? 19.314 -6.580 -7.927 1.00 82.69 98 VAL A CA 1
ATOM 781 C C . VAL A 1 98 ? 17.924 -5.958 -7.820 1.00 82.69 98 VAL A C 1
ATOM 783 O O . VAL A 1 98 ? 17.423 -5.701 -6.727 1.00 82.69 98 VAL A O 1
ATOM 786 N N . VAL A 1 99 ? 17.252 -5.802 -8.962 1.00 81.88 99 VAL A N 1
ATOM 787 C CA . VAL A 1 99 ? 15.884 -5.278 -9.021 1.00 81.88 99 VAL A CA 1
ATOM 788 C C . VAL A 1 99 ? 14.886 -6.226 -8.352 1.00 81.88 99 VAL A C 1
ATOM 790 O O . VAL A 1 99 ? 13.997 -5.779 -7.627 1.00 81.88 99 VAL A O 1
ATOM 793 N N . ALA A 1 100 ? 15.032 -7.539 -8.546 1.00 84.88 100 ALA A N 1
ATOM 794 C CA . ALA A 1 100 ? 14.194 -8.535 -7.886 1.00 84.88 100 ALA A CA 1
ATOM 795 C C . ALA A 1 100 ? 14.398 -8.542 -6.364 1.00 84.88 100 ALA A C 1
ATOM 797 O O . ALA A 1 100 ? 13.422 -8.655 -5.622 1.00 84.88 100 ALA A O 1
ATOM 798 N N . GLU A 1 101 ? 15.635 -8.381 -5.891 1.00 85.69 101 GLU A N 1
ATOM 799 C CA . GLU A 1 101 ? 15.953 -8.293 -4.465 1.00 85.69 101 GLU A CA 1
ATOM 800 C C . GLU A 1 101 ? 15.360 -7.025 -3.836 1.00 85.69 101 GLU A C 1
ATOM 802 O O . GLU A 1 101 ? 14.681 -7.111 -2.811 1.00 85.69 101 GLU A O 1
ATOM 807 N N . ALA A 1 102 ? 15.519 -5.866 -4.485 1.00 81.88 102 ALA A N 1
ATOM 808 C CA . ALA A 1 102 ? 14.943 -4.602 -4.027 1.00 81.88 102 ALA A CA 1
ATOM 809 C C . ALA A 1 102 ? 13.407 -4.671 -3.938 1.00 81.88 102 ALA A C 1
ATOM 811 O O . ALA A 1 102 ? 12.811 -4.298 -2.921 1.00 81.88 102 ALA A O 1
ATOM 812 N N . ASN A 1 103 ? 12.765 -5.219 -4.971 1.00 86.12 103 ASN A N 1
ATOM 813 C CA . ASN A 1 103 ? 11.322 -5.439 -5.000 1.00 86.12 103 ASN A CA 1
ATOM 814 C C . ASN A 1 103 ? 10.859 -6.441 -3.939 1.00 86.12 103 ASN A C 1
ATOM 816 O O . ASN A 1 103 ? 9.872 -6.200 -3.241 1.00 86.12 103 ASN A O 1
ATOM 820 N N . GLY A 1 104 ? 11.583 -7.551 -3.785 1.00 85.50 104 GLY A N 1
ATOM 821 C CA . GLY A 1 104 ? 11.304 -8.570 -2.779 1.00 85.50 104 GLY A CA 1
ATOM 822 C C . GLY A 1 104 ? 11.401 -8.014 -1.359 1.00 85.50 104 GLY A C 1
ATOM 823 O O . GLY A 1 104 ? 10.505 -8.244 -0.545 1.00 85.50 104 GLY A O 1
ATOM 824 N N . PHE A 1 105 ? 12.435 -7.218 -1.078 1.00 84.12 105 PHE A N 1
ATOM 825 C CA . PHE A 1 105 ? 12.599 -6.534 0.200 1.00 84.12 105 PHE A CA 1
ATOM 826 C C . PHE A 1 105 ? 11.454 -5.552 0.465 1.00 84.12 105 PHE A C 1
ATOM 828 O O . PHE A 1 105 ? 10.843 -5.585 1.533 1.00 84.12 105 PHE A O 1
ATOM 835 N N . ALA A 1 106 ? 11.104 -4.714 -0.512 1.00 82.12 106 ALA A N 1
ATOM 836 C CA . ALA A 1 106 ? 10.023 -3.748 -0.360 1.00 82.12 106 ALA A CA 1
ATOM 837 C C . ALA A 1 106 ? 8.655 -4.423 -0.153 1.00 82.12 106 ALA A C 1
ATOM 839 O O . ALA A 1 106 ? 7.872 -3.984 0.695 1.00 82.12 106 ALA A O 1
ATOM 840 N N . LEU A 1 107 ? 8.385 -5.531 -0.854 1.00 86.06 107 LEU A N 1
ATOM 841 C CA . LEU A 1 107 ? 7.203 -6.358 -0.617 1.00 86.06 107 LEU A CA 1
ATOM 842 C C . LEU A 1 107 ? 7.212 -6.945 0.799 1.00 86.06 107 LEU A C 1
ATOM 844 O O . LEU A 1 107 ? 6.204 -6.850 1.500 1.00 86.06 107 LEU A O 1
ATOM 848 N N . ALA A 1 108 ? 8.337 -7.509 1.247 1.00 86.06 108 ALA A N 1
ATOM 849 C CA . ALA A 1 108 ? 8.472 -8.061 2.592 1.00 86.06 108 ALA A CA 1
ATOM 850 C C . ALA A 1 108 ? 8.216 -6.997 3.671 1.00 86.06 108 ALA A C 1
ATOM 852 O O . ALA A 1 108 ? 7.463 -7.248 4.614 1.00 86.06 108 ALA A O 1
ATOM 853 N N . VAL A 1 109 ? 8.759 -5.788 3.501 1.00 82.50 109 VAL A N 1
ATOM 854 C CA . VAL A 1 109 ? 8.492 -4.638 4.379 1.00 82.50 109 VAL A CA 1
ATOM 855 C C . VAL A 1 109 ? 7.011 -4.256 4.348 1.00 82.50 109 VAL A C 1
ATOM 857 O O . VAL A 1 109 ? 6.409 -4.076 5.406 1.00 82.50 109 VAL A O 1
ATOM 860 N N . GLY A 1 110 ? 6.391 -4.182 3.167 1.00 78.69 110 GLY A N 1
ATOM 861 C CA . GLY A 1 110 ? 4.963 -3.885 3.024 1.00 78.69 110 GLY A CA 1
ATOM 862 C C . GLY A 1 110 ? 4.070 -4.903 3.742 1.00 78.69 110 GLY A C 1
ATOM 863 O O . GLY A 1 110 ? 3.152 -4.526 4.473 1.00 78.69 110 GLY A O 1
ATOM 864 N N . LEU A 1 111 ? 4.378 -6.195 3.603 1.00 84.56 111 LEU A N 1
ATOM 865 C CA . LEU A 1 111 ? 3.688 -7.286 4.295 1.00 84.56 111 LEU A CA 1
ATOM 866 C C . LEU A 1 111 ? 3.904 -7.227 5.815 1.00 84.56 111 LEU A C 1
ATOM 868 O O . LEU A 1 111 ? 2.945 -7.359 6.580 1.00 84.56 111 LEU A O 1
ATOM 872 N N . ALA A 1 112 ? 5.140 -6.986 6.263 1.00 84.00 112 ALA A N 1
ATOM 873 C CA . ALA A 1 112 ? 5.473 -6.849 7.678 1.00 84.00 112 ALA A CA 1
ATOM 874 C C . ALA A 1 112 ? 4.736 -5.663 8.315 1.00 84.00 112 ALA A C 1
ATOM 876 O O . ALA A 1 112 ? 4.163 -5.803 9.396 1.00 84.00 112 ALA A O 1
ATOM 877 N N . MET A 1 113 ? 4.678 -4.522 7.624 1.00 77.25 113 MET A N 1
ATOM 878 C CA . MET A 1 113 ? 3.940 -3.341 8.071 1.00 77.25 113 MET A CA 1
ATOM 879 C C . MET A 1 113 ? 2.435 -3.593 8.111 1.00 77.25 113 MET A C 1
ATOM 881 O O . MET A 1 113 ? 1.794 -3.245 9.101 1.00 77.25 113 MET A O 1
ATOM 885 N N . ALA A 1 114 ? 1.865 -4.258 7.101 1.00 78.12 114 ALA A N 1
ATOM 886 C CA . ALA A 1 114 ? 0.459 -4.662 7.118 1.00 78.12 114 ALA A CA 1
ATOM 887 C C . ALA A 1 114 ? 0.137 -5.560 8.328 1.00 78.12 114 ALA A C 1
ATOM 889 O O . ALA A 1 114 ? -0.879 -5.369 9.004 1.00 78.12 114 ALA A O 1
ATOM 890 N N . TYR A 1 115 ? 1.025 -6.505 8.647 1.00 81.62 115 TYR A N 1
ATOM 891 C CA . TYR A 1 115 ? 0.885 -7.377 9.812 1.00 81.62 115 TYR A CA 1
ATOM 892 C C . TYR A 1 115 ? 1.029 -6.622 11.146 1.00 81.62 115 TYR A C 1
ATOM 894 O O . TYR A 1 115 ? 0.184 -6.773 12.035 1.00 81.62 115 TYR A O 1
ATOM 902 N N . LEU A 1 116 ? 2.058 -5.780 11.289 1.00 79.19 116 LEU A N 1
ATOM 903 C CA . LEU A 1 116 ? 2.278 -4.930 12.466 1.00 79.19 116 LEU A CA 1
ATOM 904 C C . LEU A 1 116 ? 1.076 -4.022 12.726 1.00 79.19 116 LEU A C 1
ATOM 906 O O . LEU A 1 116 ? 0.583 -3.940 13.853 1.00 79.19 116 LEU A O 1
ATOM 910 N N . TYR A 1 117 ? 0.560 -3.385 11.678 1.00 72.56 117 TYR A N 1
ATOM 911 C CA . TYR A 1 117 ? -0.580 -2.487 11.782 1.00 72.56 117 TYR A CA 1
ATOM 912 C C . TYR A 1 117 ? -1.854 -3.227 12.200 1.00 72.56 117 TYR A C 1
ATOM 914 O O . TYR A 1 117 ? -2.597 -2.736 13.054 1.00 72.56 117 TYR A O 1
ATOM 922 N N . LEU A 1 118 ? -2.090 -4.443 11.685 1.00 74.94 118 LEU A N 1
ATOM 923 C CA . LEU A 1 118 ? -3.177 -5.291 12.179 1.00 74.94 118 LEU A CA 1
ATOM 924 C C . LEU A 1 118 ? -3.023 -5.541 13.685 1.00 74.94 118 LEU A C 1
ATOM 926 O O . LEU A 1 118 ? -3.979 -5.348 14.439 1.00 74.94 118 LEU A O 1
ATOM 930 N N . ARG A 1 119 ? -1.837 -5.976 14.126 1.00 79.56 119 ARG A N 1
ATOM 931 C CA . ARG A 1 119 ? -1.577 -6.283 15.539 1.00 79.56 119 ARG A CA 1
ATOM 932 C C . ARG A 1 119 ? -1.835 -5.078 16.441 1.00 79.56 119 ARG A C 1
ATOM 934 O O . ARG A 1 119 ? -2.523 -5.228 17.451 1.00 79.56 119 ARG A O 1
ATOM 941 N N . LEU A 1 120 ? -1.356 -3.898 16.050 1.00 78.62 120 LEU A N 1
ATOM 942 C CA . LEU A 1 120 ? -1.600 -2.645 16.770 1.00 78.62 120 LEU A CA 1
ATOM 943 C C . LEU A 1 120 ? -3.086 -2.278 16.804 1.00 78.62 120 LEU A C 1
ATOM 945 O O . LEU A 1 120 ? -3.592 -1.857 17.843 1.00 78.62 120 LEU A O 1
ATOM 949 N N . THR A 1 121 ? -3.802 -2.484 15.698 1.00 75.38 121 THR A N 1
ATOM 950 C CA . THR A 1 121 ? -5.236 -2.183 15.617 1.00 75.38 121 THR A CA 1
ATOM 951 C C . THR A 1 121 ? -6.045 -3.088 16.547 1.00 75.38 121 THR A C 1
ATOM 953 O O . THR A 1 121 ? -6.853 -2.588 17.324 1.00 75.38 121 THR A O 1
ATOM 956 N N . ILE A 1 122 ? -5.784 -4.401 16.535 1.00 78.56 122 ILE A N 1
ATOM 957 C CA . ILE A 1 122 ? -6.442 -5.364 17.436 1.00 78.56 122 ILE A CA 1
ATOM 958 C C . ILE A 1 122 ? -6.178 -4.994 18.898 1.00 78.56 122 ILE A C 1
ATOM 960 O O . ILE A 1 122 ? -7.084 -5.034 19.729 1.00 78.56 122 ILE A O 1
ATOM 964 N N . TRP A 1 123 ? -4.937 -4.630 19.224 1.00 79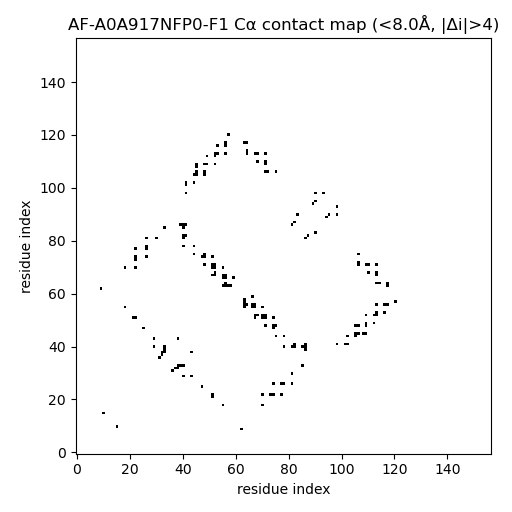.62 123 TRP A N 1
ATOM 965 C CA . TRP A 1 123 ? -4.578 -4.217 20.577 1.00 79.62 123 TRP A CA 1
ATOM 966 C C . TRP A 1 123 ? -5.313 -2.938 21.007 1.00 79.62 123 TRP A C 1
ATOM 968 O O . TRP A 1 123 ? -5.850 -2.877 22.114 1.00 79.62 123 TRP A O 1
ATOM 978 N N . SER A 1 124 ? -5.400 -1.946 20.117 1.00 80.69 124 SER A N 1
ATOM 979 C CA . SER A 1 124 ? -6.125 -0.697 20.364 1.00 80.69 124 SER A CA 1
ATOM 980 C C . SER A 1 124 ? -7.626 -0.920 20.568 1.00 80.69 124 SER A C 1
ATOM 982 O O . SER A 1 124 ? -8.212 -0.336 21.480 1.00 80.69 124 SER A O 1
ATOM 984 N N . GLU A 1 125 ? -8.250 -1.785 19.766 1.00 80.88 125 GLU A N 1
ATOM 985 C CA . GLU A 1 125 ? -9.673 -2.111 19.906 1.00 80.88 125 GLU A CA 1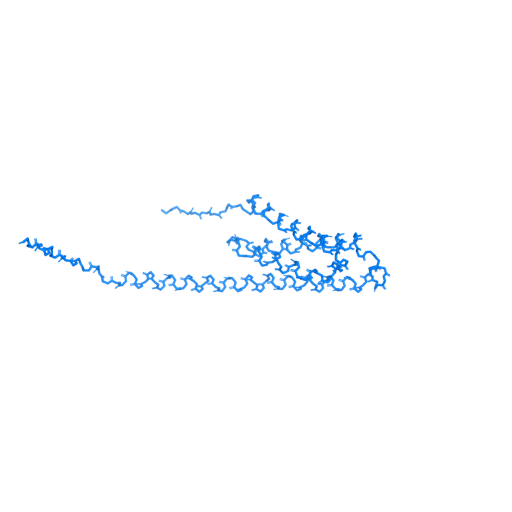
ATOM 986 C C . GLU A 1 125 ? -9.977 -2.806 21.225 1.00 80.88 125 GLU A C 1
ATOM 988 O O . GLU A 1 125 ? -10.867 -2.351 21.939 1.00 80.88 125 GLU A O 1
ATOM 993 N N . ARG A 1 126 ? -9.171 -3.801 21.617 1.00 82.56 126 ARG A N 1
ATOM 994 C CA . ARG A 1 126 ? -9.303 -4.442 22.935 1.00 82.56 126 ARG A CA 1
ATOM 995 C C . ARG A 1 126 ? -9.237 -3.422 24.065 1.00 82.56 126 ARG A C 1
ATOM 997 O O . ARG A 1 126 ? -10.036 -3.468 24.993 1.00 82.56 126 ARG A O 1
ATOM 1004 N N . LYS A 1 127 ? -8.323 -2.451 23.973 1.00 83.06 127 LYS A N 1
ATOM 1005 C CA . LYS A 1 127 ? -8.223 -1.380 24.973 1.00 83.06 127 LYS A CA 1
ATOM 1006 C C . LYS A 1 127 ? -9.424 -0.443 24.985 1.00 83.06 127 LYS A C 1
ATOM 1008 O O . LYS A 1 127 ? -9.819 0.004 26.059 1.00 83.06 127 LYS A O 1
ATOM 1013 N N . ARG A 1 128 ? -10.022 -0.147 23.831 1.00 80.44 128 ARG A N 1
ATOM 1014 C CA . ARG A 1 128 ? -11.265 0.636 23.770 1.00 80.44 128 ARG A CA 1
ATOM 1015 C C . ARG A 1 128 ? -12.436 -0.132 24.370 1.00 80.44 128 ARG A C 1
ATOM 1017 O O . ARG A 1 128 ? -13.172 0.447 25.160 1.00 80.44 128 ARG A O 1
ATOM 1024 N N . GLU A 1 129 ? -12.555 -1.420 24.071 1.00 85.12 129 GLU A N 1
ATOM 1025 C CA . GLU A 1 129 ? -13.584 -2.293 24.641 1.00 85.12 129 GLU A CA 1
ATOM 1026 C C . GLU A 1 129 ? -13.454 -2.402 26.166 1.00 85.12 129 GLU A C 1
ATOM 1028 O O . GLU A 1 129 ? -14.448 -2.232 26.868 1.00 85.12 129 GLU A O 1
ATOM 1033 N N . GLU A 1 130 ? -12.235 -2.574 26.694 1.00 87.19 130 GLU A N 1
ATOM 1034 C CA . GLU A 1 130 ? -11.962 -2.560 28.142 1.00 87.19 130 GLU A CA 1
ATOM 1035 C C . GLU A 1 130 ? -12.357 -1.227 28.806 1.00 87.19 130 GLU A C 1
ATOM 1037 O O . GLU A 1 130 ? -12.831 -1.200 29.942 1.00 87.19 130 GLU A O 1
ATOM 1042 N N . LEU A 1 131 ? -12.147 -0.095 28.129 1.00 88.50 131 LEU A N 1
ATOM 1043 C CA . LEU A 1 131 ? -12.519 1.222 28.654 1.00 88.50 131 LEU A CA 1
ATOM 1044 C C . LEU A 1 131 ? -14.031 1.455 28.595 1.00 88.50 131 LEU A C 1
ATOM 1046 O O . LEU A 1 131 ? -14.601 2.008 29.536 1.00 88.50 131 LEU A O 1
ATOM 1050 N N . GLU A 1 132 ? -14.690 1.036 27.517 1.00 84.81 132 GLU A N 1
ATOM 1051 C CA . GLU A 1 132 ? -16.144 1.119 27.387 1.00 84.81 132 GLU A CA 1
ATOM 1052 C C . GLU A 1 132 ? -16.854 0.198 28.379 1.00 84.81 132 GLU A C 1
ATOM 1054 O O . GLU A 1 132 ? -17.844 0.614 28.981 1.00 84.81 132 GLU A O 1
ATOM 1059 N N . SER A 1 133 ? -16.341 -1.013 28.617 1.00 84.81 133 SER A N 1
ATOM 1060 C CA . SER A 1 133 ? -16.900 -1.918 29.623 1.00 84.81 133 SER A CA 1
ATOM 1061 C C . SER A 1 133 ? -16.772 -1.333 31.030 1.00 84.81 133 SER A C 1
ATOM 1063 O O . SER A 1 133 ? -17.733 -1.379 31.794 1.00 84.81 133 SER A O 1
ATOM 1065 N N . ARG A 1 134 ? -15.631 -0.706 31.352 1.00 83.38 134 ARG A N 1
ATOM 1066 C CA . ARG A 1 134 ? -15.430 -0.002 32.631 1.00 83.38 134 ARG A CA 1
ATOM 1067 C C . ARG A 1 134 ? -16.379 1.182 32.801 1.00 83.38 134 ARG A C 1
ATOM 1069 O O . ARG A 1 134 ? -16.928 1.352 33.882 1.00 83.38 134 ARG A O 1
ATOM 1076 N N . ARG A 1 135 ? -16.614 1.976 31.749 1.00 82.69 135 ARG A N 1
ATOM 1077 C CA . ARG A 1 135 ? -17.595 3.078 31.788 1.00 82.69 135 ARG A CA 1
ATOM 1078 C C . ARG A 1 135 ? -19.014 2.562 32.004 1.00 82.69 135 ARG A C 1
ATOM 1080 O O . ARG A 1 135 ? -19.711 3.078 32.861 1.00 82.69 135 ARG A O 1
ATOM 1087 N N . ARG A 1 136 ? -19.410 1.492 31.308 1.00 79.88 136 ARG A N 1
ATOM 1088 C CA . ARG A 1 136 ? -20.732 0.868 31.494 1.00 79.88 136 ARG A CA 1
ATOM 1089 C C . ARG A 1 136 ? -20.928 0.310 32.905 1.00 79.88 136 ARG A C 1
ATOM 1091 O O . ARG A 1 136 ? -22.030 0.398 33.428 1.00 79.88 136 ARG A O 1
ATOM 1098 N N . GLN A 1 137 ? -19.882 -0.244 33.518 1.00 80.06 137 GLN A N 1
ATOM 1099 C CA . GLN A 1 137 ? -19.922 -0.691 34.915 1.00 80.06 137 GLN A CA 1
ATOM 1100 C C . GLN A 1 137 ? -20.063 0.494 35.880 1.00 80.06 137 GLN A C 1
ATOM 1102 O O . GLN A 1 137 ? -20.915 0.460 36.758 1.00 80.06 137 GLN A O 1
ATOM 1107 N N . GLN A 1 138 ? -19.305 1.573 35.663 1.00 77.50 138 GLN A N 1
ATOM 1108 C CA . GLN A 1 138 ? -19.404 2.795 36.470 1.00 77.50 138 GLN A CA 1
ATOM 1109 C C . GLN A 1 138 ? -20.767 3.487 36.338 1.00 77.50 138 GLN A C 1
ATOM 1111 O O . GLN A 1 138 ? -21.306 3.955 37.335 1.00 77.50 138 GLN A O 1
ATOM 1116 N N . ASP A 1 139 ? -21.349 3.518 35.138 1.00 75.75 139 ASP A N 1
ATOM 1117 C CA . ASP A 1 139 ? -22.686 4.072 34.900 1.00 75.75 139 ASP A CA 1
ATOM 1118 C C . ASP A 1 139 ? -23.792 3.196 35.517 1.00 75.75 139 ASP A C 1
ATOM 1120 O O . ASP A 1 139 ? -24.822 3.716 35.940 1.00 75.75 139 ASP A O 1
ATOM 1124 N N . ALA A 1 140 ? -23.587 1.875 35.596 1.00 71.69 140 ALA A N 1
ATOM 1125 C CA . ALA A 1 140 ? -24.513 0.951 36.253 1.00 71.69 140 ALA A CA 1
ATOM 1126 C C . ALA A 1 140 ? -24.452 1.036 37.790 1.00 71.69 140 ALA A C 1
ATOM 1128 O O . ALA A 1 140 ? -25.464 0.822 38.455 1.00 71.69 140 ALA A O 1
ATOM 1129 N N . GLU A 1 141 ? -23.287 1.367 38.351 1.00 68.69 141 GLU A N 1
ATOM 1130 C CA . GLU A 1 141 ? -23.085 1.592 39.789 1.00 68.69 141 GLU A CA 1
ATOM 1131 C C . GLU A 1 141 ? -23.377 3.042 40.221 1.00 68.69 141 GLU A C 1
ATOM 1133 O O . GLU A 1 141 ? -23.429 3.340 41.417 1.00 68.69 141 GLU A O 1
ATOM 1138 N N . ALA A 1 142 ? -23.591 3.961 39.272 1.00 67.06 142 ALA A N 1
ATOM 1139 C CA . ALA A 1 142 ? -23.869 5.357 39.575 1.00 67.06 142 ALA A CA 1
ATOM 1140 C C . ALA A 1 142 ? -25.256 5.519 40.238 1.00 67.06 142 ALA A C 1
ATOM 1142 O O . ALA A 1 142 ? -26.269 5.079 39.684 1.00 67.06 142 ALA A O 1
ATOM 1143 N N . PRO A 1 143 ? -25.351 6.190 41.406 1.00 67.75 143 PRO A N 1
ATOM 1144 C CA . PRO A 1 143 ? -26.632 6.427 42.059 1.00 67.75 143 PRO A CA 1
ATOM 1145 C C . PRO A 1 143 ? -27.545 7.296 41.175 1.00 67.75 143 PRO A C 1
ATOM 1147 O O . PRO A 1 143 ? -27.059 8.190 40.473 1.00 67.75 143 PRO A O 1
ATOM 1150 N N . PRO A 1 144 ? -28.875 7.071 41.203 1.00 68.62 144 PRO A N 1
ATOM 1151 C CA . PRO A 1 144 ? -29.806 7.731 40.295 1.00 68.62 144 PRO A CA 1
ATOM 1152 C C . PRO A 1 144 ? -29.717 9.260 40.413 1.00 68.62 144 PRO A C 1
ATOM 1154 O O . PRO A 1 144 ? -29.567 9.790 41.521 1.00 68.62 144 PRO A O 1
ATOM 1157 N N . PRO A 1 145 ? -29.832 10.001 39.292 1.00 69.69 145 PRO A N 1
ATOM 1158 C CA . PRO A 1 145 ? -29.668 11.446 39.296 1.00 69.69 145 PRO A CA 1
ATOM 1159 C C . PRO A 1 145 ? -30.723 12.091 40.199 1.00 69.69 145 PRO A C 1
ATOM 1161 O O . PRO A 1 145 ? -31.923 12.068 39.916 1.00 69.69 145 PRO A O 1
ATOM 1164 N N . VAL A 1 146 ? -30.266 12.696 41.298 1.00 70.75 146 VAL A N 1
ATOM 1165 C CA . VAL A 1 146 ? -31.136 13.399 42.244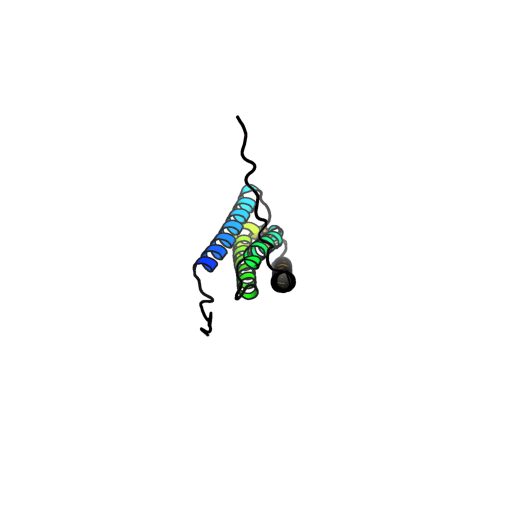 1.00 70.75 146 VAL A CA 1
ATOM 1166 C C . VAL A 1 146 ? -31.783 14.575 41.518 1.00 70.75 146 VAL A C 1
ATOM 1168 O O . VAL A 1 146 ? -31.122 15.554 41.157 1.00 70.75 146 VAL A O 1
ATOM 1171 N N . ARG A 1 147 ? -33.098 14.483 41.293 1.00 67.19 147 ARG A N 1
ATOM 1172 C CA . ARG A 1 147 ? -33.897 15.504 40.608 1.00 67.19 147 ARG A CA 1
ATOM 1173 C C . ARG A 1 147 ? -33.898 16.788 41.442 1.00 67.19 147 ARG A C 1
ATOM 1175 O O . ARG A 1 147 ? -34.713 16.967 42.342 1.00 67.19 147 ARG A O 1
ATOM 1182 N N . ARG A 1 148 ? -32.966 17.703 41.162 1.00 65.88 148 ARG A N 1
ATOM 1183 C CA . ARG A 1 148 ? -32.906 19.002 41.843 1.00 65.88 148 ARG A CA 1
ATOM 1184 C C . ARG A 1 148 ? -34.103 19.847 41.412 1.00 65.88 148 ARG A C 1
ATOM 1186 O O . ARG A 1 148 ? -34.140 20.373 40.301 1.00 65.88 148 ARG A O 1
ATOM 1193 N N . HIS A 1 149 ? -35.081 19.995 42.303 1.00 59.47 149 HIS A N 1
ATOM 1194 C CA . HIS A 1 149 ? -36.199 20.914 42.112 1.00 59.47 149 HIS A CA 1
ATOM 1195 C C . HIS A 1 149 ? -35.662 22.352 42.103 1.00 59.47 149 HIS A C 1
ATOM 1197 O O . HIS A 1 149 ? -35.426 22.968 43.143 1.00 59.47 149 HIS A O 1
ATOM 1203 N N . ARG A 1 150 ? -35.431 22.905 40.910 1.00 62.19 150 ARG A N 1
ATOM 1204 C CA . ARG A 1 150 ? -35.020 24.302 40.758 1.00 62.19 150 ARG A CA 1
ATOM 1205 C C . ARG A 1 150 ? -36.233 25.180 41.074 1.00 62.19 150 ARG A C 1
ATOM 1207 O O . ARG A 1 150 ? -37.108 25.358 40.230 1.00 62.19 150 ARG A O 1
ATOM 1214 N N . LYS A 1 151 ? -36.317 25.715 42.300 1.00 62.03 151 LYS A N 1
ATOM 1215 C CA . LYS A 1 151 ? -37.317 26.740 42.647 1.00 62.03 151 LYS A CA 1
ATOM 1216 C C . LYS A 1 151 ? -37.130 27.924 41.689 1.00 62.03 151 LYS A C 1
ATOM 1218 O O . LYS A 1 151 ? -36.101 28.598 41.728 1.00 62.03 151 LYS A O 1
ATOM 1223 N N . LYS A 1 152 ? -38.105 28.165 40.804 1.00 59.44 152 LYS A N 1
ATOM 1224 C CA . LYS A 1 152 ? -38.149 29.363 39.952 1.00 59.44 152 LYS A CA 1
ATOM 1225 C C . LYS A 1 152 ? -38.209 30.588 40.870 1.00 59.44 152 LYS A C 1
ATOM 1227 O O . LYS A 1 152 ? -39.231 30.839 41.504 1.00 59.44 152 LYS A O 1
ATOM 1232 N N . LYS A 1 153 ? -37.113 31.344 40.960 1.00 58.94 153 LYS A N 1
ATOM 1233 C CA . LYS A 1 153 ? -37.078 32.628 41.669 1.00 58.94 153 LYS A CA 1
ATOM 1234 C C . LYS A 1 153 ? -37.961 33.600 40.873 1.00 58.94 153 LYS A C 1
ATOM 1236 O O . LYS A 1 153 ? -37.614 33.951 39.747 1.00 58.94 153 LYS A O 1
ATOM 1241 N N . LYS A 1 154 ? -39.133 33.970 41.409 1.00 58.22 154 LYS A N 1
ATOM 1242 C CA . LYS A 1 154 ? -40.001 35.008 40.824 1.00 58.22 154 LYS A CA 1
ATOM 1243 C C . LYS A 1 154 ? -39.185 36.302 40.732 1.00 58.22 154 LYS A C 1
ATOM 1245 O O . LYS A 1 154 ? -38.780 36.847 41.756 1.00 58.22 154 LYS A O 1
ATOM 1250 N N . ARG A 1 155 ? -38.933 36.769 39.509 1.00 56.78 155 ARG A N 1
ATOM 1251 C CA . ARG A 1 155 ? -38.366 38.093 39.227 1.00 56.78 155 ARG A CA 1
ATOM 1252 C C . ARG A 1 155 ? -39.431 39.119 39.648 1.00 56.78 155 ARG A C 1
ATOM 1254 O O . ARG A 1 155 ? -40.479 39.181 39.010 1.00 56.78 155 ARG A O 1
ATOM 1261 N N . ARG A 1 156 ? -39.226 39.823 40.768 1.00 51.12 156 ARG A N 1
ATOM 1262 C CA . ARG A 1 156 ? -40.056 40.981 41.146 1.00 51.12 156 ARG A CA 1
ATOM 1263 C C . ARG A 1 156 ? -39.717 42.131 40.190 1.00 51.12 156 ARG A C 1
ATOM 1265 O O . ARG A 1 156 ? -38.536 42.351 39.926 1.00 51.12 156 ARG A O 1
ATOM 1272 N N . ARG A 1 157 ? -40.763 42.739 39.623 1.00 56.59 157 ARG A N 1
ATOM 1273 C CA . ARG A 1 157 ? -40.715 44.043 38.955 1.00 56.59 157 ARG A CA 1
ATOM 1274 C C . ARG A 1 157 ? -40.555 45.132 40.003 1.00 56.59 157 ARG A C 1
ATOM 1276 O O . ARG A 1 157 ? -41.065 44.898 41.124 1.00 56.59 157 ARG A O 1
#

Nearest PDB structures (foldseek):
  5k7v-assembly1_B  TM=4.533E-01  e=2.164E+00  synthetic construct
  2oer-assembly1_A  TM=3.950E-01  e=1.498E+00  Pseudomonas aeruginosa
  2mey-assembly1_A  TM=2.646E-01  e=8.042E+00  Blomia tropicalis

Solvent-accessible surface area (backbone atoms only — not comparable to full-atom values): 9106 Å² total; per-residue (Å²): 139,82,83,82,76,80,85,71,64,104,68,56,63,66,56,56,50,51,50,49,51,49,45,49,52,51,50,50,52,51,51,49,38,35,73,75,66,69,42,62,52,77,76,48,43,49,59,54,30,46,53,44,22,62,67,43,41,84,74,40,93,90,53,30,61,65,54,17,51,50,43,34,53,51,42,48,54,54,46,55,52,48,31,60,70,74,38,46,70,55,46,70,70,70,33,66,66,57,54,48,49,55,50,49,51,37,50,50,50,35,53,50,49,38,51,51,52,47,55,53,49,56,53,52,49,53,53,49,51,55,51,50,52,51,49,53,51,51,62,71,69,49,77,78,84,76,83,76,80,77,77,79,77,78,80,79,129

Radius of gyration: 25.67 Å; Cα contacts (8 Å, |Δi|>4): 102; chains: 1; bounding box: 63×58×61 Å

Secondary structure (DSSP, 8-state):
---------TT-HHHHHHHHHHHHHHHHHHHHHHHHH---HHHHHHHHHHHHHHHHGGG-TTTHHHHHHHHHHHHHHHHHHHHHHH-HHHHHHH-HHHHHHHHHHHHHHHHHHHHHHHHHHHHHHHHHHHHHHHHHHHHHHSPP-------------

Organism: NCBI:txid1003997

pLDDT: mean 74.93, std 12.18, range [35.72, 89.69]

Foldseek 3Di:
DDPPPPPDDPPPVVLVVVLVVLLVVLLVVLLCCCVPVVDQLLVCLLVSLLSLLVVQQPPDDPCSLVSSLVSSVVSLVSSVVVCVVRVVVVCVVVDVVVSVVSSVVSSVSSNVSSVVSNVVNVVVVVVVVVVVVVVVVVVVVDDPPDPPPDPPDPDDD

Sequence (157 aa):
MGEYTTQQGIWNGWYWRFLALLVLAVAVLQSLAAAFLHYPITTSLPLALLVVAYMTAPRVKERRLANTLAGVVAMFLVNLLLEWVFDRALLLKEGWLVVAEANGFALAVGLAMAYLYLRLTIWSERKREELESRRRQQDAEAPPPVRRHRKKKKRRR

Mean predicted aligned error: 12.29 Å